Protein AF-A0A353K3B6-F1 (afdb_monomer_lite)

Foldseek 3Di:
DADPVLLVVLVVLLCVLAVDDDDPVRSVVLCVVCVVDYSVLQNVQSVCCSVPPDDRDDSCSSRVPDPD

Secondary structure (DSSP, 8-state):
---HHHHHHHHHHHHHHH-----HHHHHHHHHHHTTS-HHHHHHHHHHHHHH--SPPPHHHHHS----

Radius of gyration: 10.76 Å; chains: 1; bounding box: 22×21×26 Å

Sequence (68 aa):
MLSRETFDKGINDLKLAFDMNLNLYQREIWYKYLQKLTDDEFMHNIKHHIEFCNYNPYISDILNQPKN

Structure (mmCIF, N/CA/C/O backbone):
data_AF-A0A353K3B6-F1
#
_entry.id   AF-A0A353K3B6-F1
#
loop_
_atom_site.group_PDB
_atom_site.id
_atom_site.type_symbol
_atom_site.label_atom_id
_atom_site.label_alt_id
_atom_site.label_comp_id
_atom_site.label_asym_id
_atom_site.label_entity_id
_atom_site.label_seq_id
_atom_site.pdbx_PDB_ins_code
_atom_site.Cartn_x
_atom_site.Cartn_y
_atom_site.Cartn_z
_atom_site.occupancy
_atom_site.B_iso_or_equiv
_atom_site.auth_seq_id
_atom_site.auth_comp_id
_atom_site.auth_asym_id
_atom_site.auth_atom_id
_atom_site.pdbx_PDB_model_num
ATOM 1 N N . MET A 1 1 ? -13.737 3.243 6.151 1.00 88.00 1 MET A N 1
ATOM 2 C CA . MET A 1 1 ? -12.461 3.366 6.882 1.00 88.00 1 MET A CA 1
ATOM 3 C C . MET A 1 1 ? -11.614 2.185 6.478 1.00 88.00 1 MET A C 1
ATOM 5 O O . MET A 1 1 ? -12.182 1.101 6.424 1.00 88.00 1 MET A O 1
ATOM 9 N N . LEU A 1 2 ? -10.340 2.411 6.162 1.00 96.12 2 LEU A N 1
ATOM 10 C CA . LEU A 1 2 ? -9.453 1.380 5.634 1.00 96.12 2 LEU A CA 1
ATOM 11 C C . LEU A 1 2 ? -9.363 0.169 6.575 1.00 96.12 2 LEU A C 1
ATOM 13 O O . LEU A 1 2 ? -8.900 0.292 7.710 1.00 96.12 2 LEU A O 1
ATOM 17 N N . SER A 1 3 ? -9.782 -1.000 6.110 1.00 98.00 3 SER A N 1
ATOM 18 C CA . SER A 1 3 ? -9.668 -2.255 6.841 1.00 98.00 3 SER A CA 1
ATOM 19 C C . SER A 1 3 ? -8.250 -2.823 6.758 1.00 98.00 3 SER A C 1
ATOM 21 O O . SER A 1 3 ? -7.494 -2.564 5.815 1.00 98.00 3 SER A O 1
ATOM 23 N N . ARG A 1 4 ? -7.871 -3.627 7.759 1.00 97.19 4 ARG A N 1
ATOM 24 C CA . ARG A 1 4 ? -6.550 -4.266 7.785 1.00 97.19 4 ARG A CA 1
ATOM 25 C C . ARG A 1 4 ? -6.370 -5.255 6.636 1.00 97.19 4 ARG A C 1
ATOM 27 O O . ARG A 1 4 ? -5.296 -5.307 6.048 1.00 97.19 4 ARG A O 1
ATOM 34 N N . GLU A 1 5 ? -7.427 -5.989 6.304 1.00 98.12 5 GLU A N 1
ATOM 35 C CA . GLU A 1 5 ? -7.443 -6.940 5.193 1.00 98.12 5 GLU A CA 1
ATOM 36 C C . GLU A 1 5 ? -7.193 -6.236 3.855 1.00 98.12 5 GLU A C 1
ATOM 38 O O . GLU A 1 5 ? -6.281 -6.614 3.118 1.00 98.12 5 GLU A O 1
ATOM 43 N N . THR A 1 6 ? -7.938 -5.162 3.573 1.00 98.44 6 THR A N 1
ATOM 44 C CA . THR A 1 6 ? -7.771 -4.392 2.336 1.00 98.44 6 THR A CA 1
ATOM 45 C C . THR A 1 6 ? -6.396 -3.733 2.262 1.00 98.44 6 THR A C 1
ATOM 47 O O . THR A 1 6 ? -5.754 -3.772 1.212 1.00 98.44 6 THR A O 1
ATOM 50 N N . PHE A 1 7 ? -5.888 -3.199 3.376 1.00 98.19 7 PHE A N 1
ATOM 51 C CA . PHE A 1 7 ? -4.525 -2.670 3.438 1.00 98.19 7 PHE A CA 1
ATOM 52 C C . PHE A 1 7 ? -3.474 -3.730 3.087 1.00 98.19 7 PHE A C 1
ATOM 54 O O . PHE A 1 7 ? -2.622 -3.496 2.231 1.00 98.19 7 PHE A O 1
ATOM 61 N N . ASP A 1 8 ? -3.539 -4.901 3.721 1.00 97.75 8 ASP A N 1
ATOM 62 C CA . ASP A 1 8 ? -2.561 -5.967 3.503 1.00 97.75 8 ASP A CA 1
ATOM 63 C C . ASP A 1 8 ? -2.601 -6.485 2.060 1.00 97.75 8 ASP A C 1
ATOM 65 O O . ASP A 1 8 ? -1.545 -6.759 1.482 1.00 97.75 8 ASP A O 1
ATOM 69 N N . LYS A 1 9 ? -3.791 -6.525 1.448 1.00 98.00 9 LYS A N 1
ATOM 70 C CA . LYS A 1 9 ? -3.958 -6.817 0.022 1.00 98.00 9 LYS A CA 1
ATOM 71 C C . LYS A 1 9 ? -3.257 -5.780 -0.861 1.00 98.00 9 LYS A C 1
ATOM 73 O O . LYS A 1 9 ? -2.427 -6.161 -1.679 1.00 98.00 9 LYS A O 1
ATOM 78 N N . GLY A 1 10 ? -3.517 -4.486 -0.665 1.00 97.50 10 GLY A N 1
ATOM 79 C CA . GLY A 1 10 ? -2.903 -3.438 -1.490 1.00 97.50 10 GLY A CA 1
ATOM 80 C C . GLY A 1 10 ? -1.380 -3.353 -1.337 1.00 97.50 10 GLY A C 1
ATOM 81 O O . GLY A 1 10 ? -0.671 -3.153 -2.321 1.00 97.50 10 GLY A O 1
ATOM 82 N N . ILE A 1 11 ? -0.842 -3.580 -0.133 1.00 97.38 11 ILE A N 1
ATOM 83 C CA . ILE A 1 11 ? 0.615 -3.683 0.065 1.00 97.38 11 ILE A CA 1
ATOM 84 C C . ILE A 1 11 ? 1.192 -4.896 -0.674 1.00 97.38 11 ILE A C 1
ATOM 86 O O . ILE A 1 11 ? 2.289 -4.805 -1.226 1.00 97.38 11 ILE A O 1
ATOM 90 N N . ASN A 1 12 ? 0.474 -6.021 -0.710 1.00 97.62 12 ASN A N 1
ATOM 91 C CA . ASN A 1 12 ? 0.903 -7.182 -1.483 1.00 97.62 12 ASN A CA 1
ATOM 92 C C . ASN A 1 12 ? 0.886 -6.907 -2.997 1.00 97.62 12 ASN A C 1
ATOM 94 O O . ASN A 1 12 ? 1.814 -7.316 -3.691 1.00 97.62 12 ASN A O 1
ATOM 98 N N . ASP A 1 13 ? -0.101 -6.166 -3.498 1.00 97.44 13 ASP A N 1
ATOM 99 C CA . ASP A 1 13 ? -0.155 -5.763 -4.909 1.00 97.44 13 ASP A CA 1
ATOM 100 C C . ASP A 1 13 ? 1.036 -4.858 -5.276 1.00 97.44 13 ASP A C 1
ATOM 102 O O . ASP A 1 13 ? 1.712 -5.101 -6.277 1.00 97.44 13 ASP A O 1
ATOM 106 N N . LEU A 1 14 ? 1.380 -3.882 -4.424 1.00 96.56 14 LEU A N 1
ATOM 107 C CA . LEU A 1 14 ? 2.585 -3.056 -4.602 1.00 96.56 14 LEU A CA 1
ATOM 108 C C . LEU A 1 14 ? 3.877 -3.876 -4.551 1.00 96.56 14 LEU A C 1
ATOM 110 O O . LEU A 1 14 ? 4.805 -3.620 -5.320 1.00 96.56 14 LEU A O 1
ATOM 114 N N . LYS A 1 15 ? 3.945 -4.872 -3.663 1.00 96.00 15 LYS A N 1
ATOM 115 C CA . LYS A 1 15 ? 5.082 -5.792 -3.597 1.00 96.00 15 LYS A CA 1
ATOM 116 C C . LYS A 1 15 ? 5.255 -6.553 -4.908 1.00 96.00 15 LYS A C 1
ATOM 118 O O . LYS A 1 15 ? 6.375 -6.672 -5.386 1.00 96.00 15 LYS A O 1
ATOM 123 N N . LEU A 1 16 ? 4.171 -7.058 -5.492 1.00 96.38 16 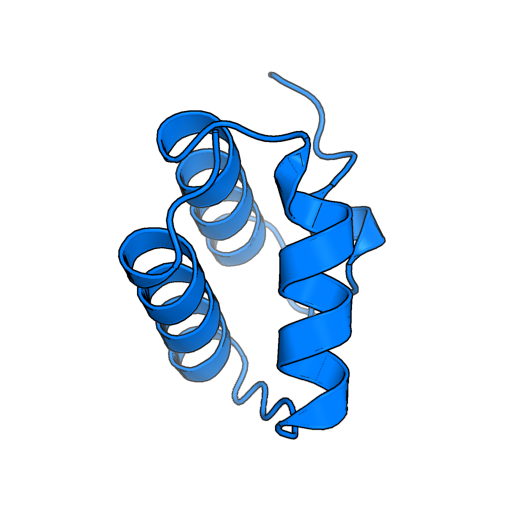LEU A N 1
ATOM 124 C CA . LEU A 1 16 ? 4.231 -7.786 -6.760 1.00 96.38 16 LEU A CA 1
ATOM 125 C C . LEU A 1 16 ? 4.601 -6.873 -7.935 1.00 96.38 16 LEU A C 1
ATOM 127 O O . LEU A 1 16 ? 5.357 -7.293 -8.807 1.00 96.38 16 LEU A O 1
ATOM 131 N N . ALA A 1 17 ? 4.095 -5.640 -7.951 1.00 96.38 17 ALA A N 1
ATOM 132 C CA . ALA A 1 17 ? 4.341 -4.695 -9.037 1.00 96.38 17 ALA A CA 1
ATOM 133 C C . ALA A 1 17 ? 5.761 -4.100 -9.024 1.00 96.38 17 ALA A C 1
ATOM 135 O O . ALA A 1 17 ? 6.334 -3.873 -10.088 1.00 96.38 17 ALA A O 1
ATOM 136 N N . PHE A 1 18 ? 6.332 -3.853 -7.839 1.00 95.69 18 PHE A N 1
ATOM 137 C CA . PHE A 1 18 ? 7.569 -3.071 -7.700 1.00 95.69 18 PHE A CA 1
ATOM 138 C C . PHE A 1 18 ? 8.673 -3.736 -6.853 1.00 95.69 18 PHE A C 1
ATOM 140 O O . PHE A 1 18 ? 9.681 -3.098 -6.552 1.00 95.69 18 PHE A O 1
ATOM 147 N N . ASP A 1 19 ? 8.492 -4.996 -6.435 1.00 94.06 19 ASP A N 1
ATOM 148 C CA . ASP A 1 19 ? 9.340 -5.692 -5.442 1.00 94.06 19 ASP A CA 1
ATOM 149 C C . ASP A 1 19 ? 9.496 -4.906 -4.121 1.00 94.06 19 ASP A C 1
ATOM 151 O O . ASP A 1 19 ? 10.519 -4.913 -3.427 1.00 94.06 19 ASP A O 1
ATOM 155 N N . MET A 1 20 ? 8.436 -4.183 -3.759 1.00 93.12 20 MET A N 1
ATOM 156 C CA . MET A 1 20 ? 8.392 -3.359 -2.562 1.00 93.12 20 MET A CA 1
ATOM 157 C C . MET A 1 20 ? 8.281 -4.229 -1.305 1.00 9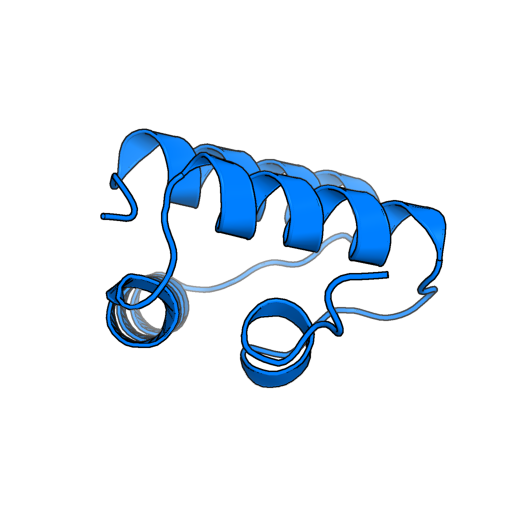3.12 20 MET A C 1
ATOM 159 O O . MET A 1 20 ? 7.292 -4.927 -1.085 1.00 93.12 20 MET A O 1
ATOM 163 N N . ASN A 1 21 ? 9.274 -4.140 -0.422 1.00 92.00 21 ASN A N 1
ATOM 164 C CA . ASN A 1 21 ? 9.304 -4.893 0.830 1.00 92.00 21 ASN A CA 1
ATOM 165 C C . ASN A 1 21 ? 9.316 -3.945 2.035 1.00 92.00 21 ASN A C 1
ATOM 167 O O . ASN A 1 21 ? 10.363 -3.455 2.457 1.00 92.00 21 ASN A O 1
ATOM 171 N N . LEU A 1 22 ? 8.134 -3.701 2.608 1.00 93.62 22 LEU A N 1
ATOM 172 C CA . LEU A 1 22 ? 7.997 -2.971 3.868 1.00 93.62 22 LEU A CA 1
ATOM 173 C C . LEU A 1 22 ? 8.189 -3.904 5.063 1.00 93.62 22 LEU A C 1
ATOM 175 O O . LEU A 1 22 ? 7.558 -4.961 5.153 1.00 93.62 22 LEU A O 1
ATOM 179 N N . ASN A 1 23 ? 8.998 -3.477 6.031 1.00 95.19 23 ASN A N 1
ATOM 180 C CA . ASN A 1 23 ? 9.084 -4.164 7.315 1.00 95.19 23 ASN A CA 1
ATOM 181 C C . ASN A 1 23 ? 7.824 -3.917 8.167 1.00 95.19 23 ASN A C 1
ATOM 183 O O . ASN A 1 23 ? 7.002 -3.048 7.868 1.00 95.19 23 ASN A O 1
ATOM 187 N N . LEU A 1 24 ? 7.672 -4.679 9.255 1.00 95.38 24 LEU A N 1
ATOM 188 C CA . LEU A 1 24 ? 6.487 -4.607 10.115 1.00 95.38 24 LEU A CA 1
ATOM 189 C C . LEU A 1 24 ? 6.226 -3.185 10.638 1.00 95.38 24 LEU A C 1
ATOM 191 O O . LEU A 1 24 ? 5.102 -2.703 10.564 1.00 95.38 24 LEU A O 1
ATOM 195 N N . TYR A 1 25 ? 7.267 -2.491 11.101 1.00 96.38 25 TYR A N 1
ATOM 196 C CA . TYR A 1 25 ? 7.149 -1.127 11.618 1.00 96.38 25 TYR A CA 1
ATOM 197 C C . TYR A 1 25 ? 6.666 -0.141 10.545 1.00 96.38 25 TYR A C 1
ATOM 199 O O . TYR A 1 25 ? 5.768 0.663 10.793 1.00 96.38 25 TYR A O 1
ATOM 207 N N . GLN A 1 26 ? 7.209 -0.234 9.330 1.00 95.81 26 GLN A N 1
ATOM 208 C CA . GLN A 1 26 ? 6.765 0.580 8.201 1.00 95.81 26 GLN A CA 1
ATOM 209 C C . GLN A 1 26 ? 5.305 0.285 7.849 1.00 95.81 26 GLN A C 1
ATOM 211 O O . GLN A 1 26 ? 4.537 1.224 7.664 1.00 95.81 26 GLN A O 1
ATOM 216 N N . ARG A 1 27 ? 4.892 -0.988 7.818 1.00 96.50 27 ARG A N 1
ATOM 217 C CA . ARG A 1 27 ? 3.495 -1.364 7.545 1.00 96.50 27 ARG A CA 1
ATOM 218 C C . ARG A 1 27 ? 2.529 -0.767 8.566 1.00 96.50 27 ARG A C 1
ATOM 220 O O . ARG A 1 27 ? 1.505 -0.226 8.163 1.00 96.50 27 ARG A O 1
ATOM 227 N N . GLU A 1 28 ? 2.870 -0.786 9.854 1.00 97.56 28 GLU A N 1
ATOM 228 C CA . GLU A 1 28 ? 2.032 -0.168 10.892 1.00 97.56 28 GLU A CA 1
ATOM 229 C C . GLU A 1 28 ? 1.918 1.354 10.731 1.00 97.56 28 GLU A C 1
ATOM 231 O O . GLU A 1 28 ? 0.831 1.919 10.877 1.00 97.56 28 GLU A O 1
ATOM 236 N N . ILE A 1 29 ? 3.018 2.029 10.378 1.00 96.88 29 ILE A N 1
ATOM 237 C CA . ILE A 1 29 ? 2.993 3.465 10.072 1.00 96.88 29 ILE A CA 1
ATOM 238 C C . ILE A 1 29 ? 2.072 3.728 8.883 1.00 96.88 29 ILE A C 1
ATOM 240 O O . ILE A 1 29 ? 1.154 4.541 8.986 1.00 96.88 29 ILE A O 1
ATOM 244 N N . TRP A 1 30 ? 2.293 3.035 7.768 1.00 97.19 30 TRP A N 1
ATOM 245 C CA . TRP A 1 30 ? 1.501 3.198 6.551 1.00 97.19 30 TRP A CA 1
ATOM 246 C C . TRP A 1 30 ? 0.014 2.996 6.836 1.00 97.19 30 TRP A C 1
ATOM 248 O O . TRP A 1 30 ? -0.786 3.870 6.508 1.00 97.19 30 TRP A O 1
ATOM 258 N N . TYR A 1 31 ? -0.341 1.913 7.531 1.00 97.31 31 TYR A N 1
ATOM 259 C CA . TYR A 1 31 ? -1.721 1.624 7.901 1.00 97.31 31 TYR A CA 1
ATOM 260 C C . TYR A 1 31 ? -2.341 2.777 8.692 1.00 97.31 31 TYR A C 1
ATOM 262 O O . TYR A 1 31 ? -3.407 3.266 8.322 1.00 97.31 31 TYR A O 1
ATOM 270 N N . LYS A 1 32 ? -1.648 3.287 9.720 1.00 96.25 32 LYS A N 1
ATOM 271 C CA . LYS A 1 32 ? -2.123 4.407 10.547 1.00 96.25 32 LYS A CA 1
ATOM 272 C C . LYS A 1 32 ? -2.354 5.690 9.746 1.00 96.25 32 LYS A C 1
ATOM 274 O O . LYS A 1 32 ? -3.343 6.378 9.989 1.00 96.25 32 LYS A O 1
ATOM 279 N N . TYR A 1 33 ? -1.457 6.042 8.827 1.00 95.06 33 TYR A N 1
ATOM 280 C CA . TYR A 1 33 ? -1.600 7.268 8.031 1.00 95.06 33 TYR A CA 1
ATOM 281 C C . TYR A 1 33 ? -2.684 7.142 6.955 1.00 95.06 33 TYR A C 1
ATOM 283 O O . TYR A 1 33 ? -3.401 8.113 6.700 1.00 95.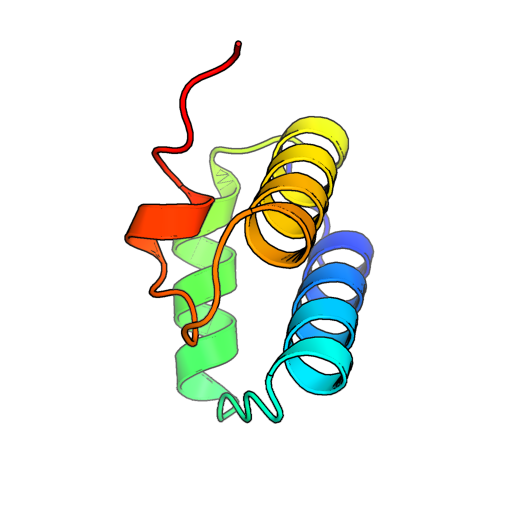06 33 TYR A O 1
ATOM 291 N N . LEU A 1 34 ? -2.838 5.951 6.376 1.00 96.00 34 LEU A N 1
ATOM 292 C CA . LEU A 1 34 ? -3.816 5.659 5.328 1.00 96.00 34 LEU A CA 1
ATOM 293 C C . LEU A 1 34 ? -5.219 5.339 5.872 1.00 96.00 34 LEU A C 1
ATOM 295 O O . LEU A 1 34 ? -6.161 5.292 5.091 1.00 96.00 34 LEU A O 1
ATOM 299 N N . GLN A 1 35 ? -5.405 5.237 7.197 1.00 95.00 35 GLN A N 1
ATOM 300 C CA . GLN A 1 35 ? -6.727 5.124 7.847 1.00 95.00 35 GLN A CA 1
ATOM 301 C C . GLN A 1 35 ? -7.721 6.229 7.455 1.00 95.00 35 GLN A C 1
ATOM 303 O O . GLN A 1 35 ? -8.925 6.076 7.653 1.00 95.00 35 GLN A O 1
ATOM 308 N N . LYS A 1 36 ? -7.227 7.352 6.922 1.00 92.19 36 LYS A N 1
ATOM 309 C CA . LYS A 1 36 ? -8.057 8.454 6.422 1.00 92.19 36 LYS A CA 1
ATOM 310 C C . LYS A 1 36 ? -8.845 8.090 5.159 1.00 92.19 36 LYS A C 1
ATOM 312 O O . LYS A 1 36 ? -9.808 8.783 4.857 1.00 92.19 36 LYS A O 1
ATOM 317 N N . LEU A 1 37 ? -8.431 7.045 4.445 1.00 95.38 37 LEU A N 1
ATOM 318 C CA . LEU A 1 37 ? -9.068 6.562 3.225 1.00 95.38 37 LEU A CA 1
ATOM 319 C C . LEU A 1 37 ? -10.139 5.511 3.541 1.00 95.38 37 LEU A C 1
ATOM 321 O O . LEU A 1 37 ? -10.121 4.847 4.589 1.00 95.38 37 LEU A O 1
ATOM 325 N N . THR A 1 38 ? -11.081 5.330 2.623 1.00 96.44 38 THR A N 1
ATOM 326 C CA . THR A 1 38 ? -11.895 4.109 2.557 1.00 96.44 38 THR A CA 1
ATOM 327 C C . THR A 1 38 ? -11.134 2.976 1.864 1.00 96.44 38 THR A C 1
ATOM 329 O O . THR A 1 38 ? -10.112 3.203 1.219 1.00 96.44 38 THR A O 1
ATOM 332 N N . ASP A 1 39 ? -11.639 1.747 1.992 1.00 97.38 39 ASP A N 1
ATOM 333 C CA . ASP A 1 39 ? -11.117 0.581 1.267 1.00 97.38 39 ASP A CA 1
ATOM 334 C C . ASP A 1 39 ? -11.082 0.840 -0.246 1.00 97.38 39 ASP A C 1
ATOM 336 O O . ASP A 1 39 ? -10.064 0.596 -0.892 1.00 97.38 39 ASP A O 1
ATOM 340 N N . ASP A 1 40 ? -12.160 1.415 -0.786 1.00 96.56 40 ASP A N 1
ATOM 341 C CA . ASP A 1 40 ? -12.286 1.722 -2.211 1.00 96.56 40 ASP A CA 1
ATOM 342 C C . ASP A 1 40 ? -11.303 2.810 -2.659 1.00 96.56 40 ASP A C 1
ATOM 344 O O . ASP A 1 40 ? -10.641 2.651 -3.683 1.00 96.56 40 ASP A O 1
ATOM 348 N N . GLU A 1 41 ? -11.163 3.898 -1.889 1.00 96.19 41 GLU A N 1
ATOM 349 C CA . GLU A 1 41 ? -10.207 4.973 -2.192 1.00 96.19 41 GLU A CA 1
ATOM 350 C C . GLU A 1 41 ? -8.768 4.455 -2.170 1.00 96.19 41 GLU A C 1
ATOM 352 O O . GLU A 1 41 ? -7.991 4.730 -3.081 1.00 96.19 41 GLU A O 1
ATOM 357 N N . PHE A 1 42 ? -8.414 3.661 -1.159 1.00 97.44 42 PHE A N 1
ATOM 358 C CA . PHE A 1 42 ? -7.087 3.066 -1.064 1.00 97.44 42 PHE A CA 1
ATOM 359 C C . PHE A 1 42 ? -6.800 2.130 -2.243 1.00 97.44 42 PHE A C 1
ATOM 361 O O . PHE A 1 42 ? -5.760 2.266 -2.884 1.00 97.44 42 PHE A O 1
ATOM 368 N N . MET A 1 43 ? -7.710 1.212 -2.572 1.00 97.62 43 MET A N 1
ATOM 369 C CA . MET A 1 43 ? -7.489 0.276 -3.679 1.00 97.62 43 MET A CA 1
ATOM 370 C C . MET A 1 43 ? -7.462 0.975 -5.041 1.00 97.62 43 MET A C 1
ATOM 372 O O . MET A 1 43 ? -6.666 0.590 -5.900 1.00 97.62 43 MET A O 1
ATOM 376 N N . HIS A 1 44 ? -8.281 2.012 -5.236 1.00 96.31 44 HIS A N 1
ATOM 377 C CA . HIS A 1 44 ? -8.204 2.866 -6.420 1.00 96.31 44 HIS A CA 1
ATOM 378 C C . HIS A 1 44 ? -6.813 3.497 -6.549 1.00 96.31 44 HIS A C 1
ATOM 380 O O . HIS A 1 44 ? -6.190 3.406 -7.608 1.00 96.31 44 HIS A O 1
ATOM 386 N N . ASN A 1 45 ? -6.302 4.056 -5.452 1.00 96.12 45 ASN A N 1
ATOM 387 C CA . ASN A 1 45 ? -5.003 4.710 -5.416 1.00 96.12 45 ASN A CA 1
ATOM 388 C C . ASN A 1 45 ? -3.856 3.735 -5.740 1.00 96.12 45 ASN A C 1
ATOM 390 O O . ASN A 1 45 ? -3.038 3.984 -6.629 1.00 96.12 45 ASN A O 1
ATOM 394 N N . ILE A 1 46 ? -3.856 2.559 -5.103 1.00 96.75 46 ILE A N 1
ATOM 395 C CA . ILE A 1 46 ? -2.889 1.484 -5.377 1.00 96.75 46 ILE A CA 1
ATOM 396 C C . ILE A 1 46 ? -2.900 1.098 -6.857 1.00 96.75 46 ILE A C 1
ATOM 398 O O . ILE A 1 46 ? -1.844 1.066 -7.489 1.00 96.75 46 ILE A O 1
ATOM 402 N N . LYS A 1 47 ? -4.087 0.852 -7.424 1.00 96.56 47 LYS A N 1
ATOM 403 C CA . LYS A 1 47 ? -4.230 0.471 -8.831 1.00 96.56 47 LYS A CA 1
ATOM 404 C C . LYS A 1 47 ? -3.674 1.549 -9.760 1.00 96.56 47 LYS A C 1
ATOM 406 O O . LYS A 1 47 ? -2.865 1.238 -10.627 1.00 96.56 47 LYS A O 1
ATOM 411 N N . HIS A 1 48 ? -4.060 2.806 -9.561 1.00 95.56 48 HIS A N 1
ATOM 412 C CA . HIS A 1 48 ? -3.573 3.889 -10.408 1.00 95.56 48 HIS A CA 1
ATOM 413 C C . HIS A 1 48 ? -2.055 4.090 -10.242 1.00 95.56 48 HIS A C 1
ATOM 415 O O . HIS A 1 48 ? -1.372 4.373 -11.224 1.00 95.56 48 HIS A O 1
ATOM 421 N N . HIS A 1 49 ? -1.472 3.923 -9.050 1.00 95.94 49 HIS A N 1
ATOM 422 C CA . HIS A 1 49 ? -0.008 4.000 -8.912 1.00 95.94 49 HIS A CA 1
A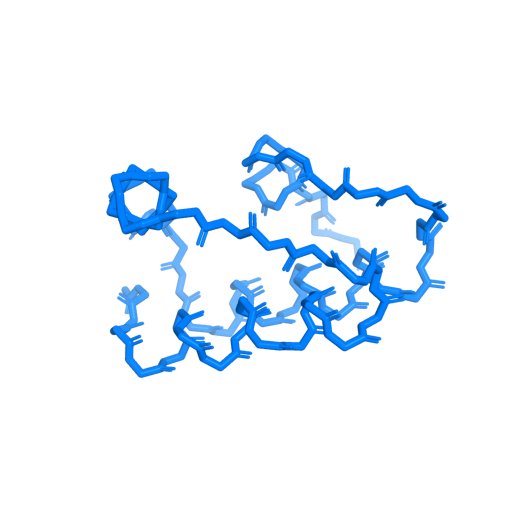TOM 423 C C . HIS A 1 49 ? 0.684 2.887 -9.710 1.00 95.94 49 HIS A C 1
ATOM 425 O O . HIS A 1 49 ? 1.647 3.149 -10.422 1.00 95.94 49 HIS A O 1
ATOM 431 N N . ILE A 1 50 ? 0.159 1.659 -9.654 1.00 95.75 50 ILE A N 1
ATOM 432 C CA . ILE A 1 50 ? 0.675 0.520 -10.432 1.00 95.75 50 ILE A CA 1
ATOM 433 C C . ILE A 1 50 ? 0.573 0.767 -11.944 1.00 95.75 50 ILE A C 1
ATOM 435 O O . ILE A 1 50 ? 1.488 0.420 -12.684 1.00 95.75 50 ILE A O 1
ATOM 439 N N . GLU A 1 51 ? -0.525 1.361 -12.413 1.00 95.31 51 GLU A N 1
ATOM 440 C CA . GLU A 1 51 ? -0.765 1.582 -13.844 1.00 95.31 51 GLU A CA 1
ATOM 441 C C . GLU A 1 51 ? 0.077 2.720 -14.435 1.00 95.31 51 GLU A C 1
ATOM 443 O O . GLU A 1 51 ? 0.470 2.646 -15.601 1.00 95.31 51 GLU A O 1
ATOM 448 N N . PHE A 1 52 ? 0.349 3.770 -13.655 1.00 94.25 52 PHE A N 1
ATOM 449 C CA . PHE A 1 52 ? 0.890 5.025 -14.189 1.00 94.25 52 PHE A CA 1
ATOM 450 C C . PHE A 1 52 ? 2.266 5.420 -13.646 1.00 94.25 52 PHE A C 1
ATOM 452 O O . PHE A 1 52 ? 2.892 6.329 -14.197 1.00 94.25 52 PHE A O 1
ATOM 459 N N . CYS A 1 53 ? 2.769 4.759 -12.602 1.00 92.81 53 CYS A N 1
ATOM 460 C CA . CYS A 1 53 ? 4.075 5.055 -12.020 1.00 92.81 53 CYS A CA 1
ATOM 461 C C . CYS A 1 53 ? 5.060 3.902 -12.243 1.00 92.81 53 CYS A C 1
ATOM 463 O O . CYS A 1 53 ? 4.698 2.733 -12.278 1.00 92.81 53 CYS A O 1
ATOM 465 N N . ASN A 1 54 ? 6.344 4.238 -12.370 1.00 91.00 54 ASN A N 1
ATOM 466 C CA . ASN A 1 54 ? 7.437 3.284 -12.590 1.00 91.00 54 ASN A CA 1
ATOM 467 C C . ASN A 1 54 ? 8.410 3.210 -11.399 1.00 91.00 54 ASN A C 1
ATOM 469 O O . ASN A 1 54 ? 9.548 2.769 -11.552 1.00 91.00 54 ASN A O 1
ATOM 473 N N . TYR A 1 55 ? 7.981 3.683 -10.227 1.00 93.62 55 TYR A N 1
ATOM 474 C CA . TYR A 1 55 ? 8.797 3.772 -9.022 1.00 93.62 55 TYR A CA 1
ATOM 475 C C . TYR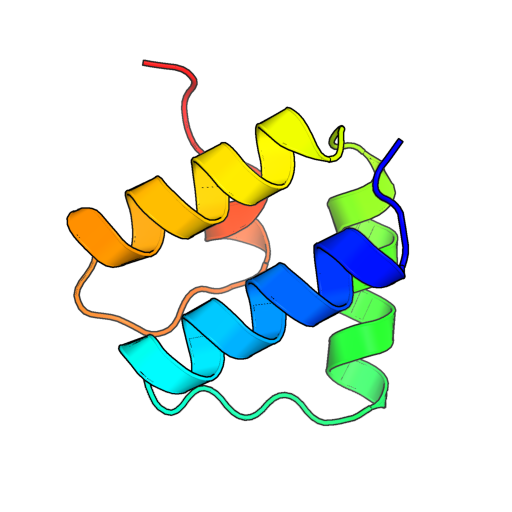 A 1 55 ? 8.030 3.278 -7.793 1.00 93.62 55 TYR A C 1
ATOM 477 O O . TYR A 1 55 ? 6.800 3.343 -7.733 1.00 93.62 55 TYR A O 1
ATOM 485 N N . ASN A 1 56 ? 8.786 2.819 -6.792 1.00 94.38 56 ASN A N 1
ATOM 486 C CA . ASN A 1 56 ? 8.249 2.415 -5.495 1.00 94.38 56 ASN A CA 1
ATOM 487 C C . ASN A 1 56 ? 7.522 3.589 -4.822 1.00 94.38 56 ASN A C 1
ATOM 489 O O . ASN A 1 56 ? 8.169 4.610 -4.578 1.00 94.38 56 ASN A O 1
ATOM 493 N N . PRO A 1 57 ? 6.229 3.462 -4.477 1.00 94.25 57 PRO A N 1
ATOM 494 C CA . PRO A 1 57 ? 5.511 4.551 -3.833 1.00 94.25 57 PRO A CA 1
ATOM 495 C C . PRO A 1 57 ? 6.061 4.849 -2.437 1.00 94.25 57 PRO A C 1
ATOM 497 O O . PRO A 1 57 ? 6.454 3.956 -1.679 1.00 94.25 57 PRO A O 1
ATOM 500 N N . TYR A 1 58 ? 5.983 6.115 -2.056 1.00 94.44 58 TYR A N 1
ATOM 501 C CA . TYR A 1 58 ? 5.960 6.563 -0.672 1.00 94.44 58 TYR A CA 1
ATOM 502 C C . TYR A 1 58 ? 4.509 6.665 -0.172 1.00 94.44 58 TYR A C 1
ATOM 504 O O . TYR A 1 58 ? 3.563 6.734 -0.955 1.00 94.44 58 TYR A O 1
ATOM 512 N N . ILE A 1 59 ? 4.312 6.744 1.153 1.00 94.12 59 ILE A N 1
ATOM 513 C CA . ILE A 1 59 ? 2.970 6.902 1.764 1.00 94.12 59 ILE A CA 1
ATOM 514 C C . ILE A 1 59 ? 2.211 8.076 1.139 1.00 94.12 59 ILE A C 1
ATOM 516 O O . ILE A 1 59 ? 1.005 7.993 0.927 1.00 94.12 59 ILE A O 1
ATOM 520 N N . SER A 1 60 ? 2.912 9.178 0.867 1.00 93.50 60 SER A N 1
ATOM 521 C CA . SER A 1 60 ? 2.325 10.392 0.305 1.00 93.50 60 SER A CA 1
ATOM 522 C C . SER A 1 60 ? 1.766 10.197 -1.097 1.00 93.50 60 SER A C 1
ATOM 524 O O . SER A 1 60 ? 0.758 10.828 -1.401 1.00 93.50 60 SER A O 1
ATOM 526 N N . ASP A 1 61 ? 2.385 9.343 -1.917 1.00 93.56 61 ASP A N 1
ATOM 527 C CA . ASP A 1 61 ? 1.909 9.059 -3.275 1.00 93.56 61 ASP A CA 1
ATOM 528 C C . ASP A 1 61 ? 0.532 8.391 -3.216 1.00 93.56 61 ASP A C 1
ATOM 530 O O . ASP A 1 61 ? -0.391 8.796 -3.916 1.00 93.56 61 ASP A O 1
ATOM 534 N N . ILE A 1 62 ? 0.363 7.448 -2.283 1.00 94.75 62 ILE A N 1
ATOM 535 C CA . ILE A 1 62 ? -0.908 6.746 -2.074 1.00 94.75 62 ILE A CA 1
ATOM 536 C C . ILE A 1 62 ? -1.930 7.629 -1.347 1.00 94.75 62 ILE A C 1
ATOM 538 O O . ILE A 1 62 ? -3.126 7.533 -1.600 1.00 94.75 62 ILE A O 1
ATOM 542 N N . LEU A 1 63 ? -1.497 8.488 -0.422 1.00 91.81 63 LEU A N 1
ATOM 543 C CA . LEU A 1 63 ? -2.408 9.311 0.378 1.00 91.81 63 LEU A CA 1
ATOM 544 C C . LEU A 1 63 ? -2.995 10.492 -0.410 1.00 91.81 63 LEU A C 1
ATOM 546 O O . LEU A 1 63 ? -4.161 10.827 -0.215 1.00 91.81 63 LEU A O 1
ATOM 550 N N . ASN A 1 64 ? -2.189 11.144 -1.251 1.00 81.75 64 ASN A N 1
ATOM 551 C CA . ASN A 1 64 ? -2.540 12.411 -1.905 1.00 81.75 64 ASN A CA 1
ATOM 552 C C . ASN A 1 64 ? -2.892 12.252 -3.385 1.00 81.75 64 ASN A C 1
ATOM 554 O O . ASN A 1 64 ? -2.824 13.220 -4.145 1.00 81.75 64 ASN A O 1
ATOM 558 N N . GLN A 1 65 ? -3.236 11.043 -3.810 1.00 74.12 65 GLN A N 1
ATOM 559 C CA . GLN A 1 65 ? -3.522 10.791 -5.207 1.00 74.12 65 GLN A CA 1
ATOM 560 C C . GLN A 1 65 ? -4.759 11.583 -5.660 1.00 74.12 65 GLN A C 1
ATOM 562 O O . GLN A 1 65 ? -5.810 11.502 -5.014 1.00 74.12 65 GLN A O 1
AT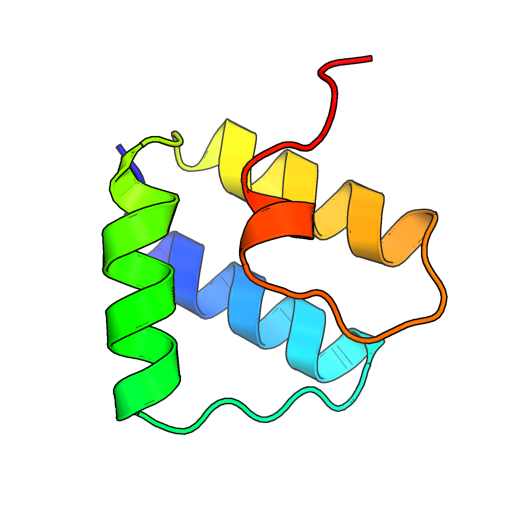OM 567 N N . PRO A 1 66 ? -4.651 12.399 -6.724 1.00 59.97 66 PRO A N 1
ATOM 568 C CA . PRO A 1 66 ? -5.763 13.216 -7.184 1.00 59.97 66 PRO A CA 1
ATOM 569 C C . PRO A 1 66 ? -6.886 12.326 -7.728 1.00 59.97 66 PRO A C 1
ATOM 571 O O . PRO A 1 66 ? -6.646 11.449 -8.552 1.00 59.97 66 PRO A O 1
ATOM 574 N N . LYS A 1 67 ? -8.117 12.573 -7.259 1.00 54.38 67 LYS A N 1
ATOM 575 C CA . LYS A 1 67 ? -9.346 11.925 -7.740 1.00 54.38 67 LYS A CA 1
ATOM 576 C C . LYS A 1 67 ? -9.670 12.457 -9.141 1.00 54.38 67 LYS A C 1
ATOM 578 O O . LYS A 1 67 ? -10.414 13.430 -9.246 1.00 54.38 67 LYS A O 1
ATOM 583 N N . ASN A 1 68 ? -9.072 11.881 -10.179 1.00 47.34 68 ASN A N 1
ATOM 584 C CA . ASN A 1 68 ? -9.398 12.197 -11.573 1.00 47.34 68 ASN A CA 1
ATOM 585 C C . ASN A 1 68 ? -10.275 11.108 -12.184 1.00 47.34 68 ASN A C 1
ATOM 587 O O . ASN A 1 68 ? -9.926 9.918 -12.026 1.00 47.34 68 ASN A O 1
#

pLDDT: mean 93.26, std 9.26, range [47.34, 98.44]